Protein AF-A0A724LXX8-F1 (afdb_monomer_lite)

InterPro domains:
  IPR000758 Virulence-related outer membrane protein [PF06316] (2-103)
  IPR000758 Virulence-related outer membrane protein [PR00316] (47-59)
  IPR000758 Virulence-related outer membrane protein [PR00316] (87-104)
  IPR011250 Outer membrane protein/outer membrane enzyme PagP, beta-barrel [SSF56925] (28-102)
  IPR051723 Bacterial Outer Membrane Invasion-Related Protein [PTHR35892] (1-103)

pLDDT: mean 72.54, std 15.08, range [40.31, 92.62]

Secondary structure (DSSP, 8-state):
-HHHHHHHHHHHHT-EEEEEEETTEEEEEEEEEEEEEE-SSS-EEEEEEEEEEEEEETTT-EEEEEEEEEEEEEEEETTEEEEEEEEEEEEEEEEEBSSSS-B-

Sequence (104 aa):
MKKIVVAVLVGLALGSIGVANAAGYKNTVSIGYAYTDLSGWLSGNANGANIKYNWEDLDSGFGAMGSVTYTSADVNNYGYKVGDADYTSLLVGPSYRFNDYLNA

Organism: Salmonella enteritidis PT4 (strain P125109) (NCBI:txid550537)

Radius of gyration: 17.36 Å; chains: 1; bounding box: 37×29×53 Å

Foldseek 3Di:
DVVVVVQQVVQVVPFFDDWDDDPQKTKTKTKGKDWDQDDDPQRWIWIDMKIKIWIAGPPQQKTKMKMWDWTKTQRDDPNDGPDMDIDIDIDMDMKGHPDPVDID

Structure (mmCIF, N/CA/C/O backbone):
data_AF-A0A724LXX8-F1
#
_entry.id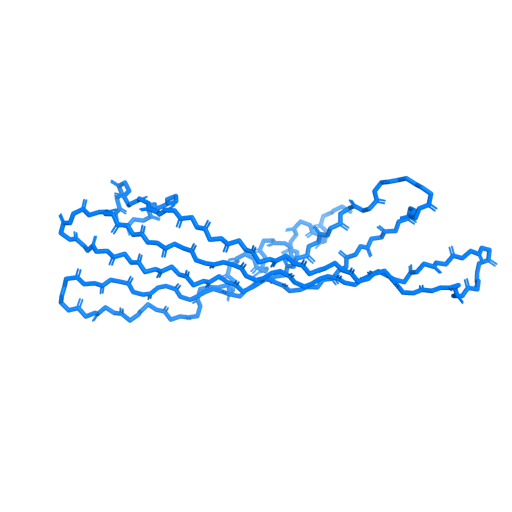   AF-A0A724LXX8-F1
#
loop_
_atom_site.group_PDB
_atom_site.id
_atom_site.type_symbol
_atom_site.label_atom_id
_atom_site.label_alt_id
_atom_site.label_comp_id
_atom_site.label_asym_id
_atom_site.label_entity_id
_atom_site.label_seq_id
_atom_site.pdbx_PDB_ins_code
_atom_site.Cartn_x
_atom_site.Cartn_y
_atom_site.Cartn_z
_atom_site.occupancy
_atom_site.B_iso_or_equiv
_atom_site.auth_seq_id
_atom_site.auth_comp_id
_atom_site.auth_asym_id
_atom_site.auth_atom_id
_atom_site.pdbx_PDB_model_num
ATOM 1 N N . MET A 1 1 ? 1.852 -20.011 -16.457 1.00 45.34 1 MET A N 1
ATOM 2 C CA . MET A 1 1 ? 0.570 -19.641 -15.809 1.00 45.34 1 MET A CA 1
ATOM 3 C C . MET A 1 1 ? 0.420 -20.191 -14.385 1.00 45.34 1 MET A C 1
ATOM 5 O O . MET A 1 1 ? 0.228 -19.390 -13.488 1.00 45.34 1 MET A O 1
ATOM 9 N N . LYS A 1 2 ? 0.589 -21.499 -14.113 1.00 40.31 2 LYS A N 1
ATOM 10 C CA . LYS A 1 2 ? 0.387 -22.059 -12.751 1.00 40.31 2 LYS A CA 1
ATOM 11 C C . LYS A 1 2 ? 1.339 -21.523 -11.661 1.00 40.31 2 LYS A C 1
ATOM 13 O O . LYS A 1 2 ? 0.918 -21.339 -10.531 1.00 40.31 2 LYS A O 1
ATOM 18 N N . LYS A 1 3 ? 2.604 -21.231 -11.995 1.00 42.09 3 LYS A N 1
ATOM 19 C CA . LYS A 1 3 ? 3.619 -20.768 -11.023 1.00 42.09 3 LYS A CA 1
ATOM 20 C C . LYS A 1 3 ? 3.411 -19.319 -10.557 1.00 42.09 3 LYS A C 1
ATOM 22 O O . LYS A 1 3 ? 3.680 -19.018 -9.405 1.00 42.09 3 LYS A O 1
ATOM 27 N N . ILE A 1 4 ? 2.892 -18.457 -11.436 1.00 56.12 4 ILE A N 1
ATOM 28 C CA . ILE A 1 4 ? 2.594 -17.051 -11.119 1.00 56.12 4 ILE A CA 1
ATOM 29 C C . ILE A 1 4 ? 1.389 -16.974 -10.179 1.00 56.12 4 ILE A C 1
ATOM 31 O O . ILE A 1 4 ? 1.443 -16.261 -9.190 1.00 56.12 4 ILE A O 1
ATOM 35 N N . VAL A 1 5 ? 0.351 -17.785 -10.414 1.00 52.47 5 VAL A N 1
ATOM 36 C CA . VAL A 1 5 ? -0.811 -17.864 -9.511 1.00 52.47 5 VAL A CA 1
ATOM 37 C C . VAL A 1 5 ? -0.394 -18.319 -8.112 1.00 52.47 5 VAL A C 1
ATOM 39 O O . VAL A 1 5 ? -0.841 -17.737 -7.134 1.00 52.47 5 VAL A O 1
ATOM 42 N N . VAL A 1 6 ? 0.502 -19.306 -8.005 1.00 52.34 6 VAL A N 1
ATOM 43 C CA . VAL A 1 6 ? 1.022 -19.770 -6.707 1.00 52.34 6 VAL A CA 1
ATOM 44 C C . VAL A 1 6 ? 1.886 -18.701 -6.033 1.00 52.34 6 VAL A C 1
ATOM 46 O O . VAL A 1 6 ? 1.749 -18.496 -4.834 1.00 52.34 6 VAL A O 1
ATOM 49 N N . ALA A 1 7 ? 2.721 -17.975 -6.781 1.00 50.84 7 ALA A N 1
ATOM 50 C CA . ALA A 1 7 ? 3.516 -16.874 -6.232 1.00 50.84 7 ALA A CA 1
ATOM 51 C C . ALA A 1 7 ? 2.641 -15.708 -5.736 1.00 50.84 7 ALA A C 1
ATOM 53 O O . ALA A 1 7 ? 2.907 -15.160 -4.670 1.00 50.84 7 ALA A O 1
ATOM 54 N N . VAL A 1 8 ? 1.560 -15.382 -6.453 1.00 54.94 8 VAL A N 1
ATOM 55 C CA . VAL A 1 8 ? 0.564 -14.388 -6.023 1.00 54.94 8 VAL A CA 1
ATOM 56 C C . VAL A 1 8 ? -0.203 -14.880 -4.792 1.00 54.94 8 VAL A C 1
ATOM 58 O O . VAL A 1 8 ? -0.377 -14.116 -3.849 1.00 54.94 8 VAL A O 1
ATOM 61 N N . LEU A 1 9 ? -0.597 -16.159 -4.742 1.00 45.16 9 LEU A N 1
ATOM 62 C CA . LEU A 1 9 ? -1.273 -16.741 -3.574 1.00 45.16 9 LEU A CA 1
ATOM 63 C C . LEU A 1 9 ? -0.385 -16.719 -2.322 1.00 45.16 9 LEU A C 1
ATOM 65 O O . LEU A 1 9 ? -0.855 -16.392 -1.237 1.00 45.16 9 LEU A O 1
ATOM 69 N N . VAL A 1 10 ? 0.900 -17.052 -2.473 1.00 51.78 10 VAL A N 1
ATOM 70 C CA . VAL A 1 10 ? 1.872 -17.046 -1.369 1.00 51.78 10 VAL A CA 1
ATOM 71 C C . VAL A 1 10 ? 2.212 -15.611 -0.951 1.00 51.78 10 VAL A C 1
ATOM 73 O O . VAL A 1 10 ? 2.309 -15.337 0.240 1.00 51.78 10 VAL A O 1
ATOM 76 N N . GLY A 1 11 ? 2.308 -14.674 -1.900 1.00 47.59 11 GLY A N 1
ATOM 77 C CA . GLY A 1 11 ? 2.497 -13.249 -1.612 1.00 47.59 11 GLY A CA 1
ATOM 78 C C . GLY A 1 11 ? 1.309 -12.608 -0.885 1.00 47.59 11 GLY A C 1
ATOM 79 O O . GLY A 1 11 ? 1.516 -11.771 -0.013 1.00 47.59 11 GLY A O 1
ATOM 80 N N . LEU A 1 12 ? 0.077 -13.035 -1.187 1.00 48.97 12 LEU A N 1
ATOM 81 C CA . LEU A 1 12 ? -1.131 -12.614 -0.467 1.00 48.97 12 LEU A CA 1
ATOM 82 C C . LEU A 1 12 ? -1.215 -13.231 0.937 1.00 48.97 12 LEU A C 1
ATOM 84 O O . LEU A 1 12 ? -1.655 -12.564 1.869 1.00 48.97 12 LEU A O 1
ATOM 88 N N . ALA A 1 13 ? -0.771 -14.481 1.105 1.00 45.03 13 ALA A N 1
ATOM 89 C CA . ALA A 1 13 ? -0.825 -15.187 2.386 1.00 45.03 13 ALA A CA 1
ATOM 90 C C . ALA A 1 13 ? 0.213 -14.695 3.411 1.00 45.03 13 ALA A C 1
ATOM 92 O O . ALA A 1 13 ? -0.013 -14.805 4.613 1.00 45.03 13 ALA A O 1
ATOM 93 N N . LEU A 1 14 ? 1.345 -14.151 2.956 1.00 46.91 14 LEU A N 1
ATOM 94 C CA . LEU A 1 14 ? 2.422 -13.665 3.830 1.00 46.91 14 LEU A CA 1
ATOM 95 C C . LEU A 1 14 ? 2.275 -12.187 4.221 1.00 46.91 14 LEU A C 1
ATOM 97 O O . LEU A 1 14 ? 3.101 -11.666 4.968 1.00 46.91 14 LEU A O 1
ATOM 101 N N . GLY A 1 15 ? 1.246 -11.507 3.712 1.00 46.31 15 GLY A N 1
ATOM 102 C CA . GLY A 1 15 ? 1.195 -10.056 3.746 1.00 46.31 15 GLY A CA 1
ATOM 103 C C . GLY A 1 15 ? 0.743 -9.423 5.052 1.00 46.31 15 GLY A C 1
ATOM 104 O O . GLY A 1 15 ? 0.963 -8.235 5.205 1.00 46.31 15 GLY A O 1
ATOM 105 N N . SER A 1 16 ? 0.147 -10.134 6.008 1.00 46.16 16 SER A N 1
ATOM 106 C CA . SER A 1 16 ? -0.338 -9.528 7.259 1.00 46.16 16 SER A CA 1
ATOM 107 C C . SER A 1 16 ? 0.705 -9.629 8.377 1.00 46.16 16 SER A C 1
ATOM 109 O O . SER A 1 16 ? 0.672 -10.555 9.189 1.00 46.16 16 SER A O 1
ATOM 111 N N . ILE A 1 17 ? 1.642 -8.677 8.422 1.00 51.69 17 ILE A N 1
ATOM 112 C CA . ILE A 1 17 ? 2.629 -8.559 9.503 1.00 51.69 17 ILE A CA 1
ATOM 113 C C . ILE A 1 17 ? 2.075 -7.590 10.552 1.00 51.69 17 ILE A C 1
ATOM 115 O O . ILE A 1 17 ? 2.288 -6.385 10.483 1.00 51.69 17 ILE A O 1
ATOM 119 N N . GLY A 1 18 ? 1.386 -8.143 11.550 1.00 51.03 18 GLY A N 1
ATOM 120 C CA . GLY A 1 18 ? 1.054 -7.445 12.791 1.00 51.03 18 GLY A CA 1
ATOM 121 C C . GLY A 1 18 ? -0.371 -6.899 12.852 1.00 51.03 18 GLY A C 1
ATOM 122 O O . GLY A 1 18 ? -0.733 -5.958 12.149 1.00 51.03 18 GLY A O 1
ATOM 123 N N . VAL A 1 19 ? -1.155 -7.473 13.768 1.00 53.25 19 VAL A N 1
ATOM 124 C CA . VAL A 1 19 ? -2.395 -6.882 14.276 1.00 53.25 19 VAL A CA 1
ATOM 125 C C . VAL A 1 19 ? -2.107 -6.430 15.704 1.00 53.25 19 VAL A C 1
ATOM 127 O O . VAL A 1 19 ? -1.982 -7.258 16.607 1.00 53.25 19 VAL A O 1
ATOM 130 N N . ALA A 1 20 ? -1.950 -5.125 15.910 1.00 51.47 20 ALA A N 1
ATOM 131 C CA . ALA A 1 20 ? -1.870 -4.560 17.253 1.00 51.47 20 ALA A CA 1
ATOM 132 C C . ALA A 1 20 ? -3.289 -4.183 17.690 1.00 51.47 20 ALA A C 1
ATOM 134 O O . ALA A 1 20 ? -3.863 -3.215 17.185 1.00 51.47 20 ALA A O 1
ATOM 135 N N . ASN A 1 21 ? -3.854 -4.984 18.595 1.00 51.81 21 ASN A N 1
ATOM 136 C CA . ASN A 1 21 ? -5.159 -4.733 19.198 1.00 51.81 21 ASN A CA 1
ATOM 137 C C . ASN A 1 21 ? -4.951 -3.924 20.483 1.00 51.81 21 ASN A C 1
ATOM 139 O O . ASN A 1 21 ? -4.490 -4.463 21.490 1.00 51.81 21 ASN A O 1
ATOM 143 N N . ALA A 1 22 ? -5.271 -2.633 20.444 1.00 53.78 22 ALA A N 1
ATOM 144 C CA . ALA A 1 22 ? -5.518 -1.851 21.651 1.00 53.78 22 ALA A CA 1
ATOM 145 C C . ALA A 1 22 ? -7.026 -1.903 21.932 1.00 53.78 22 ALA A C 1
ATOM 147 O O . ALA A 1 22 ? -7.814 -2.026 20.997 1.00 53.78 22 ALA A O 1
ATOM 148 N N . ALA A 1 23 ? -7.455 -1.839 23.195 1.00 56.78 23 ALA A N 1
ATOM 149 C CA . ALA A 1 23 ? -8.884 -1.822 23.517 1.00 56.78 23 ALA A CA 1
ATOM 150 C C . ALA A 1 23 ? -9.579 -0.681 22.740 1.00 56.78 23 ALA A C 1
ATOM 152 O O . ALA A 1 23 ? -9.249 0.484 22.945 1.00 56.78 23 ALA A O 1
ATOM 153 N N . GLY A 1 24 ? -10.466 -1.038 21.805 1.00 69.81 24 GLY A N 1
ATOM 154 C CA . GLY A 1 24 ? -11.187 -0.108 20.925 1.00 69.81 24 GLY A CA 1
ATOM 155 C C . GLY A 1 24 ? -10.582 0.127 19.532 1.00 69.81 24 GLY A C 1
ATOM 156 O O . GLY A 1 24 ? -11.301 0.583 18.656 1.00 69.81 24 GLY A O 1
ATOM 157 N N . TYR A 1 25 ? -9.321 -0.234 19.258 1.00 75.75 25 TYR A N 1
ATOM 158 C CA . TYR A 1 25 ? -8.684 0.053 17.959 1.00 75.75 25 TYR A CA 1
ATOM 159 C C . TYR A 1 25 ? -7.862 -1.117 17.416 1.00 75.75 25 TYR A C 1
ATOM 161 O O . TYR A 1 25 ? -7.095 -1.761 18.140 1.00 75.75 25 TYR A O 1
ATOM 169 N N . LYS A 1 26 ? -7.958 -1.341 16.103 1.00 82.06 26 LYS A N 1
ATOM 170 C CA . LYS A 1 26 ? -7.173 -2.336 15.369 1.00 82.06 26 LYS A CA 1
ATOM 171 C C . LYS A 1 26 ? -6.281 -1.646 14.351 1.00 82.06 26 LYS A C 1
ATOM 173 O O . LYS A 1 26 ? -6.755 -0.929 13.475 1.00 82.06 26 LYS A O 1
ATOM 178 N N . ASN A 1 27 ? -4.984 -1.908 14.453 1.00 82.75 27 ASN A N 1
ATOM 179 C CA . ASN A 1 27 ? -4.007 -1.482 13.459 1.00 82.75 27 ASN A CA 1
ATOM 180 C C . ASN A 1 27 ? -3.548 -2.709 12.683 1.00 82.75 27 ASN A C 1
ATOM 182 O O . ASN A 1 27 ? -3.041 -3.658 13.286 1.00 82.75 27 ASN A O 1
ATOM 186 N N . THR A 1 28 ? -3.723 -2.677 11.366 1.00 84.50 28 THR A N 1
ATOM 187 C CA . THR A 1 28 ? -3.321 -3.751 10.459 1.00 84.50 28 THR A CA 1
ATOM 188 C C . THR A 1 28 ? -2.267 -3.217 9.505 1.00 84.50 28 THR A C 1
ATOM 190 O O . THR A 1 28 ? -2.544 -2.324 8.703 1.00 84.50 28 THR A O 1
ATOM 193 N N . VAL A 1 29 ? -1.060 -3.775 9.569 1.00 84.81 29 VAL A N 1
ATOM 194 C CA . VAL A 1 29 ? 0.000 -3.471 8.602 1.00 84.81 29 VAL A CA 1
ATOM 195 C C . VAL A 1 29 ? 0.130 -4.639 7.644 1.00 84.81 29 VAL A C 1
ATOM 197 O O . VAL A 1 29 ? 0.169 -5.800 8.058 1.00 84.81 29 VAL A O 1
ATOM 200 N N . SER A 1 30 ? 0.184 -4.333 6.351 1.00 84.62 30 SER A N 1
ATOM 201 C CA . SER A 1 30 ? 0.439 -5.341 5.338 1.00 84.62 30 SER A CA 1
ATOM 202 C C . SER A 1 30 ? 1.496 -4.932 4.333 1.00 84.62 30 SER A C 1
ATOM 204 O O . SER A 1 30 ? 1.632 -3.759 3.995 1.00 84.62 30 SER A O 1
ATOM 206 N N . ILE A 1 31 ? 2.255 -5.916 3.868 1.00 85.94 31 ILE A N 1
ATOM 207 C CA . ILE A 1 31 ? 3.236 -5.764 2.800 1.00 85.94 31 ILE A CA 1
ATOM 208 C C . ILE A 1 31 ? 3.029 -6.880 1.784 1.00 85.94 31 ILE A C 1
ATOM 210 O O . ILE A 1 31 ? 2.890 -8.042 2.143 1.00 85.94 31 ILE A O 1
ATOM 214 N N . GLY A 1 32 ? 2.983 -6.538 0.507 1.00 86.56 32 GLY A N 1
ATOM 215 C CA . GLY A 1 32 ? 2.695 -7.477 -0.564 1.00 86.56 32 GLY A CA 1
ATOM 216 C C . GLY A 1 32 ? 3.509 -7.181 -1.808 1.00 86.56 32 GLY A C 1
ATOM 217 O O . GLY A 1 32 ? 4.042 -6.089 -1.992 1.00 86.56 32 GLY A O 1
ATOM 218 N N . TYR A 1 33 ? 3.592 -8.176 -2.680 1.00 83.88 33 TYR A N 1
ATOM 219 C CA . TYR A 1 33 ? 4.151 -8.004 -4.012 1.00 83.88 33 TYR A CA 1
ATOM 220 C C . TYR A 1 33 ? 3.159 -7.247 -4.900 1.00 83.88 33 TYR A C 1
ATOM 222 O O . TYR A 1 33 ? 1.978 -7.595 -4.950 1.00 83.88 33 TYR A O 1
ATOM 230 N N . ALA A 1 34 ? 3.641 -6.226 -5.603 1.00 84.25 34 ALA A N 1
ATOM 231 C CA . ALA A 1 34 ? 2.859 -5.448 -6.551 1.00 84.25 34 ALA A CA 1
ATOM 232 C C . ALA A 1 34 ? 3.310 -5.761 -7.979 1.00 84.25 34 ALA A C 1
ATOM 234 O O . ALA A 1 34 ? 4.503 -5.791 -8.278 1.00 84.25 34 ALA A O 1
ATOM 235 N N . TYR A 1 35 ? 2.333 -5.983 -8.851 1.00 81.75 35 TYR A N 1
ATOM 236 C CA . TYR A 1 35 ? 2.536 -6.201 -10.273 1.00 81.75 35 TYR A CA 1
ATOM 237 C C . TYR A 1 35 ? 1.676 -5.189 -11.029 1.00 81.75 35 TYR A C 1
ATOM 239 O O . TYR A 1 35 ? 0.452 -5.184 -10.875 1.00 81.75 35 TYR A O 1
ATOM 247 N N . THR A 1 36 ? 2.319 -4.341 -11.823 1.00 77.00 36 THR A N 1
ATOM 248 C CA . THR A 1 36 ? 1.675 -3.316 -12.642 1.00 77.00 36 THR A CA 1
ATOM 249 C C . THR A 1 36 ? 1.851 -3.692 -14.108 1.00 77.00 36 THR A C 1
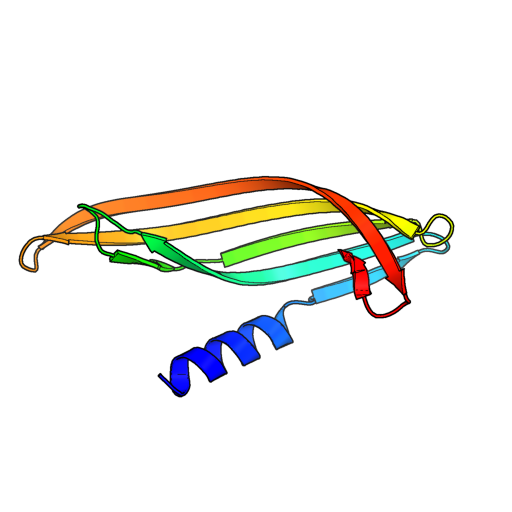ATOM 251 O O . THR A 1 36 ? 2.971 -3.826 -14.604 1.00 77.00 36 THR A O 1
ATOM 254 N N . ASP A 1 37 ? 0.731 -3.874 -14.802 1.00 78.31 37 ASP A N 1
ATOM 255 C CA . ASP A 1 37 ? 0.717 -4.112 -16.241 1.00 78.31 37 ASP A CA 1
ATOM 256 C C . ASP A 1 37 ? 0.783 -2.762 -16.968 1.00 78.31 37 ASP A C 1
ATOM 258 O O . ASP A 1 37 ? -0.152 -1.961 -16.891 1.00 78.31 37 ASP A O 1
ATOM 262 N N . LEU A 1 38 ? 1.913 -2.470 -17.617 1.00 70.75 38 LEU A N 1
ATOM 263 C CA . LEU A 1 38 ? 2.079 -1.248 -18.400 1.00 70.75 38 LEU A CA 1
ATOM 264 C C . LEU A 1 38 ? 1.659 -1.533 -19.847 1.00 70.75 38 LEU A C 1
ATOM 266 O O . LEU A 1 38 ? 2.407 -2.114 -20.634 1.00 70.75 38 LEU A O 1
ATOM 270 N N . SER A 1 39 ? 0.441 -1.125 -20.206 1.00 65.56 39 SER A N 1
ATOM 271 C CA . SER A 1 39 ? -0.070 -1.219 -21.577 1.00 65.56 39 SER A CA 1
ATOM 272 C C . SER A 1 39 ? 0.314 0.018 -22.400 1.00 65.56 39 SER A C 1
ATOM 274 O O . SER A 1 39 ? 0.118 1.143 -21.941 1.00 65.56 39 SER A O 1
ATOM 276 N N . GLY A 1 40 ? 0.794 -0.161 -23.636 1.00 65.25 40 GLY A N 1
ATOM 277 C CA . GLY A 1 40 ? 1.108 0.936 -24.565 1.00 65.25 40 GLY A CA 1
ATOM 278 C C . GLY A 1 40 ? 2.473 0.783 -25.243 1.00 65.25 40 GLY A C 1
ATOM 279 O O . GLY A 1 40 ? 2.938 -0.332 -25.461 1.00 65.25 40 GLY A O 1
ATOM 280 N N . TRP A 1 41 ? 3.128 1.902 -25.585 1.00 52.78 41 TRP A N 1
ATOM 281 C CA . TRP A 1 41 ? 4.478 1.909 -26.183 1.00 52.78 41 TRP A CA 1
ATOM 282 C C . TRP A 1 41 ? 5.584 1.432 -25.229 1.00 52.78 41 TRP A C 1
ATOM 284 O O . TRP A 1 41 ? 6.627 0.983 -25.692 1.00 52.78 41 TRP A O 1
ATOM 294 N N . LEU A 1 42 ? 5.344 1.481 -23.915 1.00 57.97 42 LEU A N 1
ATOM 295 C CA . LEU A 1 42 ? 6.189 0.880 -22.881 1.00 57.97 42 LEU A CA 1
ATOM 296 C C . LEU A 1 42 ? 5.616 -0.486 -22.472 1.00 57.97 42 LEU A C 1
ATOM 298 O O . LEU A 1 42 ? 5.270 -0.693 -21.314 1.00 57.97 42 LEU A O 1
ATOM 302 N N . SER A 1 43 ? 5.454 -1.399 -23.433 1.00 54.22 43 SER A N 1
ATOM 303 C CA . SER A 1 43 ? 4.993 -2.764 -23.151 1.00 54.22 43 SER A CA 1
ATOM 304 C C . SER A 1 43 ? 6.017 -3.472 -22.260 1.00 54.22 43 SER A C 1
ATOM 306 O O . SER A 1 43 ? 7.047 -3.938 -22.748 1.00 54.22 43 SER A O 1
ATOM 308 N N . GLY A 1 44 ? 5.736 -3.549 -20.960 1.00 61.84 44 GLY A N 1
ATOM 309 C CA . GLY A 1 44 ? 6.633 -4.126 -19.965 1.00 61.84 44 GLY A CA 1
ATOM 310 C C . GLY A 1 44 ? 5.919 -4.466 -18.660 1.00 61.84 44 GLY A C 1
ATOM 311 O O . GLY A 1 44 ? 4.900 -3.876 -18.302 1.00 61.84 44 GLY A O 1
ATOM 312 N N . ASN A 1 45 ? 6.459 -5.449 -17.946 1.00 68.38 45 ASN A N 1
ATOM 313 C CA . ASN A 1 45 ? 5.932 -5.905 -16.667 1.00 68.38 45 ASN A CA 1
ATOM 314 C C . ASN A 1 45 ? 6.644 -5.127 -15.550 1.00 68.38 45 ASN A C 1
ATOM 316 O O . ASN A 1 45 ? 7.838 -5.343 -15.332 1.00 68.38 45 ASN A O 1
ATOM 320 N N . ALA A 1 46 ? 5.935 -4.240 -14.847 1.00 74.06 46 ALA A N 1
ATOM 321 C CA . ALA A 1 46 ? 6.489 -3.527 -13.699 1.00 74.06 46 ALA A CA 1
ATOM 322 C C . ALA A 1 46 ? 6.247 -4.328 -12.422 1.00 74.06 46 ALA A C 1
ATOM 324 O O . ALA A 1 46 ? 5.111 -4.627 -12.052 1.00 74.06 46 ALA A O 1
ATOM 325 N N . ASN A 1 47 ? 7.330 -4.659 -11.731 1.00 82.38 47 ASN A N 1
ATOM 326 C CA . ASN A 1 47 ? 7.294 -5.455 -10.513 1.00 82.38 47 ASN A CA 1
ATOM 327 C C . ASN A 1 47 ? 7.723 -4.592 -9.330 1.00 82.38 47 ASN A C 1
ATOM 329 O O . ASN A 1 47 ? 8.563 -3.702 -9.462 1.00 82.38 47 ASN A O 1
ATOM 333 N N . GLY A 1 48 ? 7.184 -4.871 -8.152 1.00 84.25 48 GLY A N 1
ATOM 334 C CA . GLY A 1 48 ? 7.614 -4.185 -6.946 1.00 84.25 48 GLY A CA 1
ATOM 335 C C . GLY A 1 48 ? 6.851 -4.606 -5.706 1.00 84.25 48 GLY A C 1
ATOM 336 O O . GLY A 1 48 ? 6.486 -5.772 -5.549 1.00 84.25 48 GLY A O 1
ATOM 337 N N . ALA A 1 49 ? 6.642 -3.656 -4.803 1.00 86.38 49 ALA A N 1
ATOM 338 C CA . ALA A 1 49 ? 6.051 -3.898 -3.499 1.00 86.38 49 ALA A CA 1
ATOM 339 C C . ALA A 1 49 ? 4.943 -2.887 -3.196 1.00 86.38 49 ALA A C 1
ATOM 341 O O . ALA A 1 49 ? 4.971 -1.732 -3.621 1.00 86.38 49 ALA A O 1
ATOM 342 N N . ASN A 1 50 ? 3.963 -3.336 -2.427 1.00 87.81 50 ASN A N 1
ATOM 343 C CA . ASN A 1 50 ? 2.906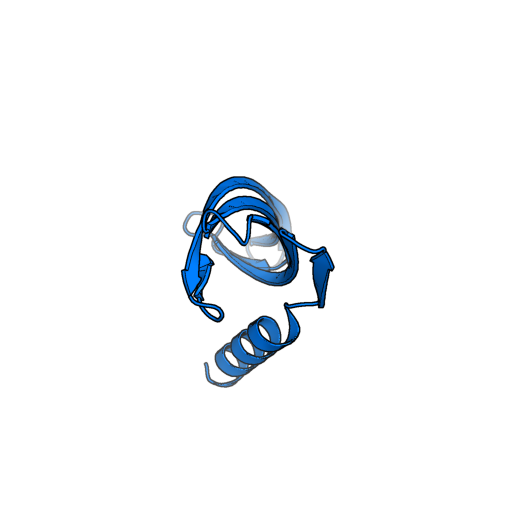 -2.515 -1.872 1.00 87.81 50 ASN A CA 1
ATOM 344 C C . ASN A 1 50 ? 2.903 -2.673 -0.354 1.00 87.81 50 ASN A C 1
ATOM 346 O O . ASN A 1 50 ? 2.948 -3.787 0.156 1.00 87.81 50 ASN A O 1
ATOM 350 N N . ILE A 1 51 ? 2.841 -1.557 0.359 1.00 88.56 51 ILE A N 1
ATOM 351 C CA . ILE A 1 51 ? 2.681 -1.509 1.808 1.00 88.56 51 ILE A CA 1
ATOM 352 C C . ILE A 1 51 ? 1.342 -0.838 2.083 1.00 88.56 51 ILE A C 1
ATOM 354 O O . ILE A 1 51 ? 1.075 0.242 1.556 1.00 88.56 51 ILE A O 1
ATOM 358 N N . LYS A 1 52 ? 0.501 -1.452 2.912 1.00 90.44 52 LYS A N 1
ATOM 359 C CA . LYS A 1 52 ? -0.751 -0.856 3.384 1.00 90.44 52 LYS A CA 1
ATOM 360 C C . LYS A 1 52 ? -0.764 -0.769 4.895 1.00 90.44 52 LYS A C 1
ATOM 362 O O . LYS A 1 52 ? -0.323 -1.683 5.589 1.00 90.44 52 LYS A O 1
ATOM 367 N N . TYR A 1 53 ? -1.327 0.316 5.386 1.00 87.88 53 TYR A N 1
ATOM 368 C CA . TYR A 1 53 ? -1.580 0.557 6.790 1.00 87.88 53 TYR A CA 1
ATOM 369 C C . TYR A 1 53 ? -3.063 0.855 6.951 1.00 87.88 53 TYR A C 1
ATOM 371 O O . TYR A 1 53 ? -3.556 1.820 6.372 1.00 87.88 53 TYR A O 1
ATOM 379 N N . ASN A 1 54 ? -3.770 0.032 7.714 1.00 88.56 54 ASN A N 1
ATOM 380 C CA . ASN A 1 54 ? -5.177 0.235 8.010 1.00 88.56 54 ASN A CA 1
ATOM 381 C C . ASN A 1 54 ? -5.367 0.465 9.506 1.00 88.56 54 ASN A C 1
ATOM 383 O O . ASN A 1 54 ? -4.935 -0.351 10.322 1.00 88.56 54 ASN A O 1
ATOM 387 N N . TRP A 1 55 ? -6.021 1.567 9.843 1.00 86.38 55 TRP A N 1
ATOM 388 C CA . TRP A 1 55 ? -6.448 1.902 11.192 1.00 86.38 55 TRP A CA 1
ATOM 389 C C . TRP A 1 55 ? -7.965 1.760 11.261 1.00 86.38 55 TRP A C 1
ATOM 391 O O . TRP A 1 55 ? -8.667 2.351 10.449 1.00 86.38 55 TRP A O 1
ATOM 401 N N . GLU A 1 56 ? -8.471 0.977 12.206 1.00 84.44 56 GLU A N 1
ATOM 402 C CA . GLU A 1 56 ? -9.900 0.703 12.374 1.00 84.44 56 GLU A CA 1
ATOM 403 C C . GLU A 1 56 ? -10.311 0.951 13.827 1.00 84.44 56 GLU A C 1
ATOM 405 O O . GLU A 1 56 ? -9.666 0.455 14.755 1.00 84.44 56 GLU A O 1
ATOM 410 N N . ASP A 1 57 ? -11.415 1.665 14.019 1.00 82.31 57 ASP A N 1
ATOM 411 C CA . ASP A 1 57 ? -12.134 1.744 15.287 1.00 82.31 57 ASP A CA 1
ATOM 412 C C . ASP A 1 57 ? -13.071 0.531 15.413 1.00 82.31 57 ASP A C 1
ATOM 414 O O . ASP A 1 57 ? -13.913 0.257 14.550 1.00 82.31 57 ASP A O 1
ATOM 418 N N . LEU A 1 58 ? -12.887 -0.245 16.483 1.00 79.38 58 LEU A N 1
ATOM 419 C CA . LEU A 1 58 ? -13.610 -1.489 16.714 1.00 79.38 58 LEU A CA 1
ATOM 420 C C . LEU A 1 58 ? -15.070 -1.256 17.126 1.00 79.38 58 LEU A C 1
ATOM 422 O O . LEU A 1 58 ? -15.877 -2.160 16.888 1.00 79.38 58 LEU A O 1
ATOM 426 N N . ASP A 1 59 ? -15.396 -0.102 17.714 1.00 80.75 59 ASP A N 1
ATOM 427 C CA . ASP A 1 59 ? -16.738 0.199 18.229 1.00 80.75 59 ASP A CA 1
ATOM 428 C C . ASP A 1 59 ? -17.661 0.722 17.122 1.00 80.75 59 ASP A C 1
ATOM 430 O O . ASP A 1 59 ? -18.815 0.301 17.016 1.00 80.75 59 ASP A O 1
ATOM 434 N N . SER A 1 60 ? -17.153 1.608 16.261 1.00 80.56 60 SER A N 1
ATOM 435 C CA . SER A 1 60 ? -17.925 2.167 15.140 1.00 80.56 60 SER A CA 1
ATOM 436 C C . SER A 1 60 ? -17.814 1.351 13.846 1.00 80.56 60 SER A C 1
ATOM 438 O O . SER A 1 60 ? -18.669 1.469 12.965 1.00 80.56 60 SER A O 1
ATOM 440 N N . GLY A 1 61 ? -16.769 0.527 13.714 1.00 79.94 61 GLY A N 1
ATOM 441 C CA . GLY A 1 61 ? -16.451 -0.216 12.493 1.00 79.94 61 GLY A CA 1
ATOM 442 C C . GLY A 1 61 ? -15.859 0.649 11.377 1.00 79.94 61 GLY A C 1
ATOM 443 O O . GLY A 1 61 ? -15.536 0.120 10.315 1.00 79.94 61 GLY A O 1
ATOM 444 N N . PHE A 1 62 ? -15.700 1.955 11.594 1.00 84.12 62 PHE A N 1
ATOM 445 C CA . PHE A 1 62 ? -15.075 2.862 10.637 1.00 84.12 62 PHE A CA 1
ATOM 446 C C . PHE A 1 62 ? -13.567 2.945 10.853 1.00 84.12 62 PHE A C 1
ATOM 448 O O . PHE A 1 62 ? -13.052 2.813 11.961 1.00 84.12 62 PHE A O 1
ATOM 455 N N . GLY A 1 63 ? -12.849 3.200 9.772 1.00 87.19 63 GLY A N 1
ATOM 456 C CA . GLY A 1 63 ? -11.406 3.303 9.776 1.00 87.19 63 GLY A CA 1
ATOM 457 C C . GLY A 1 63 ? -10.876 4.167 8.644 1.00 87.19 63 GLY A C 1
ATOM 458 O O . GLY A 1 63 ? -11.621 4.769 7.864 1.00 87.19 63 GLY A O 1
ATOM 459 N N . ALA A 1 64 ? -9.556 4.224 8.566 1.00 88.69 64 ALA A N 1
ATOM 460 C CA . ALA A 1 64 ? -8.825 4.848 7.483 1.00 88.69 64 ALA A CA 1
ATOM 461 C C . ALA A 1 64 ? -7.670 3.940 7.057 1.00 88.69 64 ALA A C 1
ATOM 463 O O . ALA A 1 64 ? -6.884 3.468 7.884 1.00 88.69 64 ALA A O 1
ATOM 464 N N . MET A 1 65 ? -7.543 3.742 5.749 1.00 90.12 65 MET A N 1
ATOM 465 C CA . MET A 1 65 ? -6.473 2.976 5.131 1.00 90.12 65 MET A CA 1
ATOM 466 C C . MET A 1 65 ? -5.580 3.891 4.301 1.00 90.12 65 MET A C 1
ATOM 468 O O . MET A 1 65 ? -6.056 4.675 3.483 1.00 90.12 65 MET A O 1
ATOM 472 N N . GLY A 1 66 ? -4.271 3.736 4.465 1.00 90.31 66 GLY A N 1
ATOM 473 C CA . GLY A 1 66 ? -3.254 4.254 3.561 1.00 90.31 66 GLY A CA 1
ATOM 474 C C . GLY A 1 66 ? -2.546 3.116 2.834 1.00 90.31 66 GLY A C 1
ATOM 475 O O . GLY A 1 66 ? -2.329 2.045 3.401 1.00 90.31 66 GLY A O 1
ATOM 476 N N . SER A 1 67 ? -2.147 3.337 1.585 1.00 89.44 67 SER A N 1
ATOM 477 C CA . SER A 1 67 ? -1.301 2.401 0.849 1.00 89.44 67 SER A CA 1
ATOM 478 C C . SER A 1 67 ? -0.253 3.111 0.012 1.00 89.44 67 SER A C 1
ATOM 480 O O . SER A 1 67 ? -0.569 4.066 -0.696 1.00 89.44 67 SER A O 1
ATOM 482 N N . VAL A 1 68 ? 0.967 2.589 0.048 1.00 90.25 68 VAL A N 1
ATOM 483 C CA . VAL A 1 68 ? 2.089 3.018 -0.782 1.00 90.25 68 VAL A CA 1
ATOM 484 C C . VAL A 1 68 ? 2.452 1.860 -1.703 1.00 90.25 68 VAL A C 1
ATOM 486 O O . VAL A 1 68 ? 2.763 0.767 -1.234 1.00 90.25 68 VAL A O 1
ATOM 489 N N . THR A 1 69 ? 2.417 2.084 -3.010 1.00 88.75 69 THR A N 1
ATOM 490 C CA . THR A 1 69 ? 2.846 1.112 -4.023 1.00 88.75 69 THR A CA 1
ATOM 491 C C . THR A 1 69 ? 4.051 1.667 -4.751 1.00 88.75 69 THR A C 1
ATOM 493 O O . THR A 1 69 ? 3.996 2.791 -5.239 1.00 88.75 69 THR A O 1
ATOM 496 N N . TYR A 1 70 ? 5.105 0.871 -4.865 1.00 86.62 70 TYR A N 1
ATOM 497 C CA . TYR A 1 70 ? 6.262 1.175 -5.693 1.00 86.62 70 TYR A CA 1
ATOM 498 C C . TYR A 1 70 ? 6.518 -0.003 -6.627 1.00 86.62 70 TYR A C 1
ATOM 500 O O . TYR A 1 70 ? 6.720 -1.126 -6.164 1.00 86.62 70 TYR A O 1
ATOM 508 N N . THR A 1 71 ? 6.501 0.242 -7.933 1.00 84.69 71 THR A N 1
ATOM 509 C CA . THR A 1 71 ? 6.821 -0.749 -8.965 1.00 84.69 71 THR A CA 1
ATOM 510 C C . THR A 1 71 ? 7.741 -0.131 -9.999 1.00 84.69 71 THR A C 1
ATOM 512 O O . THR A 1 71 ? 7.506 1.001 -10.409 1.00 84.69 71 THR A O 1
ATOM 515 N N . SER A 1 72 ? 8.741 -0.880 -10.446 1.00 79.94 72 SER A N 1
ATOM 516 C CA . SER A 1 72 ? 9.666 -0.447 -11.493 1.00 79.94 72 SER A CA 1
ATOM 517 C C . SER A 1 72 ? 9.633 -1.440 -12.654 1.00 79.94 72 SER A C 1
ATOM 519 O O . SER 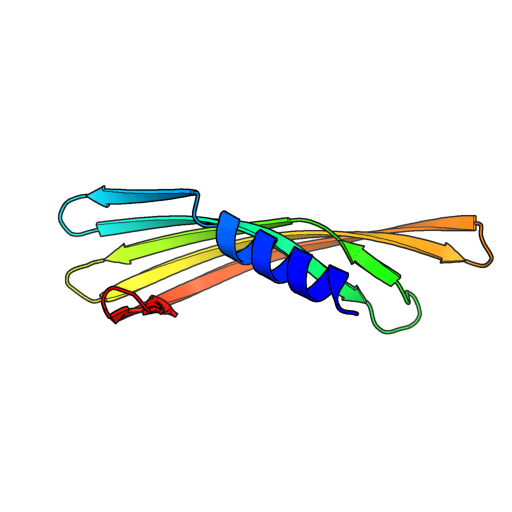A 1 72 ? 9.479 -2.649 -12.439 1.00 79.94 72 SER A O 1
ATOM 521 N N . ALA A 1 73 ? 9.723 -0.932 -13.880 1.00 76.56 73 ALA A N 1
ATOM 522 C CA . ALA A 1 73 ? 9.864 -1.718 -15.101 1.00 76.56 73 ALA A CA 1
ATOM 523 C C . ALA A 1 73 ? 11.102 -1.279 -15.878 1.00 76.56 73 ALA A C 1
ATOM 525 O O . ALA A 1 73 ? 11.265 -0.099 -16.181 1.00 76.56 73 ALA A O 1
ATOM 526 N N . ASP A 1 74 ? 11.909 -2.251 -16.296 1.00 72.25 74 ASP A N 1
ATOM 527 C CA . ASP A 1 74 ? 12.946 -2.027 -17.295 1.00 72.25 74 ASP A CA 1
ATOM 528 C C . ASP A 1 74 ? 12.295 -1.906 -18.684 1.00 72.25 74 ASP A C 1
ATOM 530 O O . ASP A 1 74 ? 11.575 -2.802 -19.143 1.00 72.25 74 ASP A O 1
ATOM 534 N N . VAL A 1 75 ? 12.551 -0.798 -19.378 1.00 67.31 75 VAL A N 1
ATOM 535 C CA . VAL A 1 75 ? 12.090 -0.581 -20.753 1.00 67.31 75 VAL A CA 1
ATOM 536 C C . VAL A 1 75 ? 13.182 -1.046 -21.708 1.00 67.31 75 VAL A C 1
ATOM 538 O O . VAL A 1 75 ? 14.179 -0.354 -21.940 1.00 67.31 75 VAL A O 1
ATOM 541 N N . ASN A 1 76 ? 12.985 -2.225 -22.296 1.00 65.06 76 ASN A N 1
ATOM 542 C CA . ASN A 1 76 ? 13.890 -2.775 -23.300 1.00 65.06 76 ASN A CA 1
ATOM 543 C C . ASN A 1 76 ? 13.384 -2.477 -24.716 1.00 65.06 76 ASN A C 1
ATOM 545 O O . ASN A 1 76 ? 12.250 -2.799 -25.061 1.00 65.06 76 ASN A O 1
ATOM 549 N N . ASN A 1 77 ? 14.257 -1.941 -25.570 1.00 60.97 77 ASN A N 1
ATOM 550 C CA . ASN A 1 77 ? 14.002 -1.780 -27.001 1.00 60.97 77 ASN A CA 1
ATOM 551 C C . ASN A 1 77 ? 15.046 -2.586 -27.786 1.00 60.97 77 ASN A C 1
ATOM 553 O O . ASN A 1 77 ? 16.246 -2.371 -27.618 1.00 60.97 77 ASN A O 1
ATOM 557 N N . TYR A 1 78 ? 14.607 -3.540 -28.613 1.00 62.97 78 TYR A N 1
ATOM 558 C CA . TYR A 1 78 ? 15.487 -4.404 -29.423 1.00 62.97 78 TYR A CA 1
ATOM 559 C C . TYR A 1 78 ? 16.657 -5.056 -28.648 1.00 62.97 78 TYR A C 1
ATOM 561 O O . TYR A 1 78 ? 17.755 -5.212 -29.173 1.00 62.97 78 TYR A O 1
ATOM 569 N N . GLY A 1 79 ? 16.434 -5.449 -27.387 1.00 64.31 79 GLY A N 1
ATOM 570 C CA . GLY A 1 79 ? 17.446 -6.119 -26.555 1.00 64.31 79 GLY A CA 1
ATOM 571 C C . GLY A 1 79 ? 18.392 -5.187 -25.788 1.00 64.31 79 GLY A C 1
ATOM 572 O O . GLY A 1 79 ? 19.206 -5.678 -25.010 1.00 64.31 79 GLY A O 1
ATOM 573 N N . TYR A 1 80 ? 18.249 -3.867 -25.935 1.00 59.41 80 TYR A N 1
ATOM 574 C CA . TYR A 1 80 ? 18.996 -2.868 -25.169 1.00 59.41 80 TYR A CA 1
ATOM 575 C C . TYR A 1 80 ? 18.081 -2.176 -24.156 1.00 59.41 80 TYR A C 1
ATOM 577 O O . TYR A 1 80 ? 16.938 -1.841 -24.474 1.00 59.41 80 TYR A O 1
ATOM 585 N N . LYS A 1 81 ? 18.579 -1.965 -22.932 1.00 64.50 81 LYS A N 1
ATOM 586 C CA . LYS A 1 81 ? 17.866 -1.214 -21.892 1.00 64.50 81 LYS A CA 1
ATOM 587 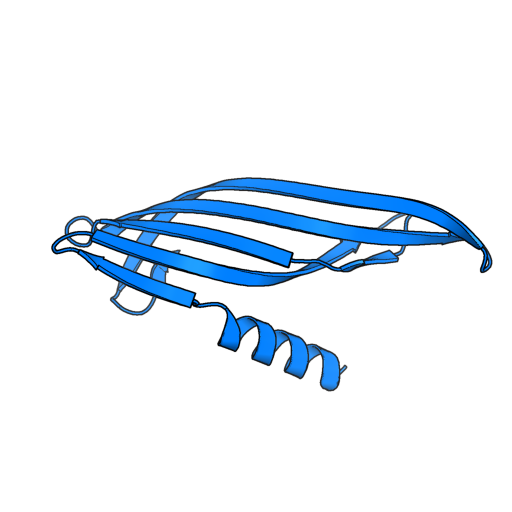C C . LYS A 1 81 ? 17.881 0.269 -22.264 1.00 64.50 81 LYS A C 1
ATOM 589 O O . LYS A 1 81 ? 18.955 0.859 -22.361 1.00 64.50 81 LYS A O 1
ATOM 594 N N . VAL A 1 82 ? 16.712 0.845 -22.531 1.00 67.88 82 VAL A N 1
ATOM 595 C CA . VAL A 1 82 ? 16.569 2.236 -23.003 1.00 67.88 82 VAL A CA 1
ATOM 596 C C . VAL A 1 82 ? 16.183 3.181 -21.869 1.00 67.88 82 VAL A C 1
ATOM 598 O O . VAL A 1 82 ? 16.490 4.368 -21.931 1.00 67.88 82 VAL A O 1
ATOM 601 N N . GLY A 1 83 ? 15.574 2.663 -20.807 1.00 69.12 83 GLY A N 1
ATOM 602 C CA . GLY A 1 83 ? 15.255 3.441 -19.620 1.00 69.12 83 GLY A CA 1
ATOM 603 C C . GLY A 1 83 ? 14.525 2.611 -18.581 1.00 69.12 83 GLY A C 1
ATOM 604 O O . GLY A 1 83 ? 14.187 1.455 -18.828 1.00 69.12 83 GLY A O 1
ATOM 605 N N . ASP A 1 84 ? 14.277 3.241 -17.441 1.00 72.38 84 ASP A N 1
ATOM 606 C CA . ASP A 1 84 ? 13.556 2.662 -16.317 1.00 72.38 84 ASP A CA 1
ATOM 607 C C . ASP A 1 84 ? 12.243 3.431 -16.137 1.00 72.38 84 ASP A C 1
ATOM 609 O O . ASP A 1 84 ? 12.208 4.662 -16.225 1.00 72.38 84 ASP A O 1
ATOM 613 N N . ALA A 1 85 ? 11.147 2.699 -15.957 1.00 74.25 85 ALA A N 1
ATOM 614 C CA . ALA A 1 85 ? 9.821 3.244 -15.723 1.00 74.25 85 ALA A CA 1
ATOM 615 C C . ALA A 1 85 ? 9.415 2.961 -14.278 1.00 74.25 85 ALA A C 1
ATOM 617 O O . ALA A 1 85 ? 8.999 1.853 -13.937 1.00 74.25 85 ALA A O 1
ATOM 618 N N . ASP A 1 86 ? 9.521 3.986 -13.439 1.00 83.88 86 ASP A N 1
ATOM 619 C CA . ASP A 1 86 ? 9.119 3.914 -12.042 1.00 83.88 86 ASP A CA 1
ATOM 620 C C . ASP A 1 86 ? 7.679 4.395 -11.863 1.00 83.88 86 ASP A C 1
ATOM 622 O O . ASP A 1 86 ? 7.285 5.469 -12.322 1.00 83.88 86 ASP A O 1
ATOM 626 N N . TYR A 1 87 ? 6.890 3.607 -11.141 1.00 81.12 87 TYR A N 1
ATOM 627 C CA . TYR A 1 87 ? 5.528 3.929 -10.752 1.00 81.12 87 TYR A CA 1
ATOM 628 C C . TYR A 1 87 ? 5.423 3.915 -9.231 1.00 81.12 87 TYR A C 1
ATOM 630 O O . TYR A 1 87 ? 5.557 2.874 -8.586 1.00 81.12 87 TYR A O 1
ATOM 638 N N . THR A 1 88 ? 5.167 5.094 -8.665 1.00 87.56 88 THR A N 1
ATOM 639 C CA . THR A 1 88 ? 4.899 5.274 -7.236 1.00 87.56 88 THR A CA 1
ATOM 640 C C . THR A 1 88 ? 3.476 5.775 -7.061 1.00 87.56 88 THR A C 1
ATOM 642 O O . THR A 1 88 ? 3.091 6.773 -7.667 1.00 87.56 88 THR A O 1
ATOM 645 N N . SER A 1 89 ? 2.699 5.106 -6.217 1.00 86.12 89 SER A N 1
ATOM 646 C CA . SER A 1 89 ? 1.338 5.508 -5.880 1.00 86.12 89 SER A CA 1
ATOM 647 C C . SER A 1 89 ? 1.176 5.610 -4.372 1.00 86.12 89 SER A C 1
ATOM 649 O O . SER A 1 89 ? 1.598 4.719 -3.635 1.00 86.12 89 SER A O 1
ATOM 651 N N . LEU A 1 90 ? 0.555 6.700 -3.928 1.00 91.62 90 LEU A N 1
ATOM 652 C CA . LEU A 1 90 ? 0.137 6.910 -2.550 1.00 91.62 90 LEU A CA 1
ATOM 653 C C . LEU A 1 90 ? -1.376 7.099 -2.553 1.00 91.62 90 LEU A C 1
ATOM 655 O O . LEU A 1 90 ? -1.884 8.054 -3.139 1.00 91.62 90 LEU A O 1
ATOM 659 N N . LEU A 1 91 ? -2.087 6.184 -1.906 1.00 92.06 91 LEU A N 1
ATOM 660 C CA . LEU A 1 91 ? -3.540 6.221 -1.790 1.00 92.06 91 LEU A CA 1
ATOM 661 C C . LEU A 1 91 ? -3.923 6.299 -0.319 1.00 92.06 91 LEU A C 1
ATOM 663 O O . LEU A 1 91 ? -3.290 5.675 0.531 1.00 92.06 91 LEU A O 1
ATOM 667 N N . VAL A 1 92 ? -4.981 7.047 -0.038 1.00 92.62 92 VAL A N 1
ATOM 668 C CA . VAL A 1 92 ? -5.623 7.104 1.271 1.00 92.62 92 VAL A CA 1
ATOM 669 C C . VAL A 1 92 ? -7.127 7.069 1.065 1.00 92.62 92 VAL A C 1
ATOM 671 O O . VAL A 1 92 ? -7.646 7.696 0.140 1.00 92.62 92 VAL A O 1
ATOM 674 N N . GLY A 1 93 ? -7.825 6.315 1.900 1.00 89.94 93 GLY A N 1
ATOM 675 C CA . GLY A 1 93 ? -9.268 6.177 1.813 1.00 89.94 93 GLY A CA 1
ATOM 676 C C . GLY A 1 93 ? -9.887 5.772 3.143 1.00 89.94 93 GLY A C 1
ATOM 677 O O . GLY A 1 93 ? -9.176 5.323 4.047 1.00 89.94 93 GLY A O 1
ATOM 678 N N . PRO A 1 94 ? -11.209 5.944 3.280 1.00 90.25 94 PRO A N 1
ATOM 679 C CA . PRO A 1 94 ? -11.932 5.361 4.397 1.00 90.25 94 PRO A CA 1
ATOM 680 C C . PRO A 1 94 ? -11.868 3.836 4.300 1.00 90.25 94 PRO A C 1
ATOM 682 O O . PRO A 1 94 ? -11.844 3.288 3.198 1.00 90.25 94 PRO A O 1
ATOM 685 N N . SER A 1 95 ? -11.875 3.175 5.450 1.00 85.25 95 SER A N 1
ATOM 686 C CA . SER A 1 95 ? -12.099 1.738 5.540 1.00 85.25 95 SER A CA 1
ATOM 687 C C . SER A 1 95 ? -13.304 1.437 6.423 1.00 85.25 95 SER A C 1
ATOM 689 O O . SER A 1 95 ? -13.679 2.231 7.291 1.00 85.25 95 SER A O 1
ATOM 691 N N . TYR A 1 96 ? -13.964 0.315 6.167 1.00 86.00 96 TYR A N 1
ATOM 692 C CA . TYR A 1 96 ? -15.132 -0.120 6.916 1.00 86.00 96 TYR A CA 1
ATOM 693 C C . TYR A 1 96 ? -15.078 -1.620 7.189 1.00 86.00 96 TYR A C 1
ATOM 695 O O . TYR A 1 96 ? -14.928 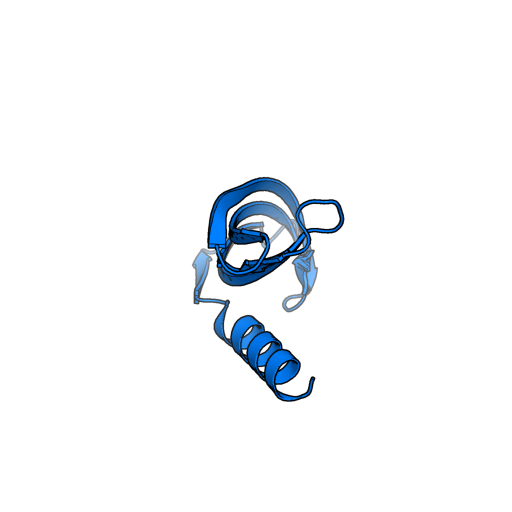-2.445 6.282 1.00 86.00 96 TYR A O 1
ATOM 703 N N . ARG A 1 97 ? -15.229 -1.979 8.462 1.00 83.00 97 ARG A N 1
ATOM 704 C CA . ARG A 1 97 ? -15.257 -3.361 8.923 1.00 83.00 97 ARG A CA 1
ATOM 705 C C . ARG A 1 97 ? -16.688 -3.884 8.919 1.00 83.00 97 ARG A C 1
ATOM 707 O O . ARG A 1 97 ? -17.493 -3.528 9.775 1.00 83.00 97 ARG A O 1
ATOM 714 N N . PHE A 1 98 ? -16.973 -4.810 8.009 1.00 82.12 98 PHE A N 1
ATOM 715 C CA . PHE A 1 98 ? -18.266 -5.496 7.964 1.00 82.12 98 PHE A CA 1
ATOM 716 C C . PHE A 1 98 ? -18.383 -6.573 9.046 1.00 82.12 98 PHE A C 1
ATOM 718 O O . PHE A 1 98 ? -19.459 -6.780 9.600 1.00 82.12 98 PHE A O 1
ATOM 725 N N . ASN A 1 99 ? -17.289 -7.289 9.320 1.00 79.69 99 ASN A N 1
ATOM 726 C CA . ASN A 1 99 ? -17.210 -8.317 10.358 1.00 79.69 99 ASN A CA 1
ATOM 727 C C . ASN A 1 99 ? -15.756 -8.525 10.820 1.00 79.69 99 ASN A C 1
ATOM 729 O O . ASN A 1 99 ? -14.836 -7.898 10.299 1.00 79.69 99 ASN A O 1
ATOM 733 N N . ASP A 1 100 ? -15.537 -9.428 11.774 1.00 76.25 100 ASP A N 1
ATOM 734 C CA . ASP A 1 100 ? -14.211 -9.671 12.365 1.00 76.25 100 ASP A CA 1
ATOM 735 C C . ASP A 1 100 ? -13.141 -10.139 11.357 1.00 76.25 100 ASP A C 1
ATOM 737 O O . ASP A 1 100 ? -11.945 -9.993 11.615 1.00 76.25 100 ASP A O 1
ATOM 741 N N . TYR A 1 101 ? -13.556 -10.650 10.194 1.00 74.44 101 TYR A N 1
ATOM 742 C CA . TYR A 1 101 ? -12.692 -11.230 9.161 1.00 74.44 101 TYR A CA 1
ATOM 743 C C . TYR A 1 101 ? -12.605 -10.400 7.871 1.00 74.44 101 TYR A C 1
ATOM 745 O O . TYR A 1 101 ? -11.668 -10.589 7.097 1.00 74.44 101 TYR A O 1
ATOM 753 N N . LEU A 1 102 ? -13.572 -9.517 7.611 1.00 74.56 102 LEU A N 1
ATOM 754 C CA . LEU A 1 102 ? -13.705 -8.763 6.365 1.00 74.56 102 LEU A CA 1
ATOM 755 C C . LEU A 1 102 ? -13.823 -7.264 6.637 1.00 74.56 102 LEU A C 1
ATOM 757 O O . LEU A 1 102 ? -14.757 -6.796 7.297 1.00 74.56 102 LEU A O 1
ATOM 761 N N . ASN A 1 103 ? -12.903 -6.518 6.034 1.00 75.81 103 ASN A N 1
ATOM 762 C CA . ASN A 1 103 ? -12.910 -5.067 5.926 1.00 75.81 103 ASN A CA 1
ATOM 763 C C . ASN A 1 103 ? -12.710 -4.648 4.457 1.00 75.81 103 ASN A C 1
ATOM 765 O O . ASN A 1 103 ? -12.160 -5.413 3.660 1.00 75.81 103 ASN A O 1
ATOM 769 N N . ALA A 1 104 ? -13.212 -3.468 4.094 1.00 70.19 104 ALA A N 1
ATOM 770 C CA . ALA A 1 104 ? -12.964 -2.813 2.805 1.00 70.19 104 ALA A CA 1
ATOM 771 C C . ALA A 1 104 ? -12.330 -1.445 3.018 1.00 70.19 104 ALA A C 1
ATOM 773 O O . ALA A 1 104 ? -12.635 -0.845 4.069 1.00 70.19 104 ALA A O 1
#